Protein AF-A0A2A2EI12-F1 (afdb_monomer_lite)

InterPro domains:
  IPR001387 Cro/C1-type, helix-turn-helix domain [PF01381] (3-61)
  IPR001387 Cro/C1-type, helix-turn-helix domain [PS50943] (1-61)
  IPR001387 Cro/C1-type, helix-turn-helix domain [SM00530] (1-61)
  IPR001387 Cro/C1-type, helix-turn-helix domain [cd00093] (2-61)
  IPR010982 Lambda repressor-like, DNA-binding domain superfamily [G3DSA:1.10.260.40] (1-62)
  IPR010982 Lambda repressor-like, DNA-binding domain superfamily [SSF47413] (3-66)

Secondary structure (DSSP, 8-state):
-HHHHHHTT--HHHHHHHTT--HHHHHHHHHTEEETTEE----HHHHHHHHHHHT--HHHHS-SSPP-TT--

Structure (mmCIF, N/CA/C/O backbone):
data_AF-A0A2A2EI12-F1
#
_entry.id   AF-A0A2A2EI12-F1
#
loop_
_atom_site.group_PDB
_atom_site.id
_atom_site.type_symbol
_atom_site.label_atom_id
_atom_site.label_alt_id
_atom_site.label_comp_id
_atom_site.label_asym_id
_atom_site.label_entity_id
_atom_site.label_seq_id
_atom_site.pdbx_PDB_ins_code
_atom_site.Cartn_x
_atom_site.Cartn_y
_atom_site.Cartn_z
_atom_site.occupancy
_atom_site.B_iso_or_equiv
_atom_site.auth_seq_id
_atom_site.auth_comp_id
_atom_site.auth_asym_id
_atom_site.auth_atom_id
_atom_site.pdbx_PDB_model_num
ATOM 1 N N . MET A 1 1 ? -3.030 0.825 -5.382 1.00 93.88 1 MET A N 1
ATOM 2 C CA . MET A 1 1 ? -3.663 0.747 -4.036 1.00 93.88 1 MET A CA 1
ATOM 3 C C . MET A 1 1 ? -4.548 1.955 -3.707 1.00 93.88 1 MET A C 1
ATOM 5 O O . MET A 1 1 ? -5.735 1.751 -3.471 1.00 93.88 1 MET A O 1
ATOM 9 N N . GLN A 1 2 ? -4.035 3.198 -3.750 1.00 96.50 2 GLN A N 1
ATOM 10 C CA . GLN A 1 2 ? -4.772 4.419 -3.355 1.00 96.50 2 GLN A CA 1
ATOM 11 C C . GLN A 1 2 ? -6.180 4.525 -3.952 1.00 96.50 2 GLN A C 1
ATOM 13 O O . GLN A 1 2 ? -7.137 4.734 -3.215 1.00 96.50 2 GLN A O 1
ATOM 18 N N . ARG A 1 3 ? -6.317 4.318 -5.269 1.00 95.62 3 ARG A N 1
ATOM 19 C CA . ARG A 1 3 ? -7.605 4.372 -5.983 1.00 95.62 3 ARG A CA 1
ATOM 20 C C . ARG A 1 3 ? -8.674 3.451 -5.378 1.00 95.62 3 ARG A C 1
ATOM 22 O O . ARG A 1 3 ? -9.841 3.821 -5.303 1.00 95.62 3 ARG A O 1
ATOM 29 N N . PHE A 1 4 ? -8.298 2.242 -4.967 1.00 97.31 4 PHE A N 1
ATOM 30 C CA . PHE A 1 4 ? -9.231 1.283 -4.371 1.00 97.31 4 PHE A CA 1
ATOM 31 C C . PHE A 1 4 ? -9.622 1.692 -2.954 1.00 97.31 4 PHE A C 1
ATOM 33 O O . PHE A 1 4 ? -10.798 1.641 -2.600 1.00 97.31 4 PHE A O 1
ATOM 40 N N . ARG A 1 5 ? -8.645 2.166 -2.175 1.00 97.62 5 ARG A N 1
ATOM 41 C CA . ARG A 1 5 ? -8.868 2.689 -0.827 1.00 97.62 5 ARG A CA 1
ATOM 42 C C . ARG A 1 5 ? -9.813 3.895 -0.836 1.00 97.62 5 ARG A C 1
ATOM 44 O O . ARG A 1 5 ? -10.766 3.918 -0.059 1.00 97.62 5 ARG A O 1
ATOM 51 N N . THR A 1 6 ? -9.572 4.882 -1.703 1.00 97.75 6 THR A N 1
ATOM 52 C CA . THR A 1 6 ? -10.388 6.106 -1.778 1.00 97.75 6 THR A CA 1
ATOM 53 C C . THR A 1 6 ? -11.811 5.813 -2.233 1.00 97.75 6 THR A C 1
ATOM 55 O O . THR A 1 6 ? -12.743 6.340 -1.640 1.00 97.75 6 THR A O 1
ATOM 58 N N . ARG A 1 7 ? -12.007 4.898 -3.191 1.00 97.50 7 ARG A N 1
ATOM 59 C CA . ARG A 1 7 ? -13.343 4.442 -3.616 1.00 97.50 7 ARG A CA 1
ATOM 60 C C . ARG A 1 7 ? -14.162 3.818 -2.479 1.00 97.50 7 ARG A C 1
ATOM 62 O O . ARG A 1 7 ? -15.385 3.867 -2.518 1.00 97.50 7 ARG A O 1
ATOM 69 N N . LYS A 1 8 ? -13.499 3.239 -1.475 1.00 96.75 8 LYS A N 1
ATOM 70 C CA . LYS A 1 8 ? -14.131 2.676 -0.274 1.00 96.75 8 LYS A CA 1
ATOM 71 C C . LYS A 1 8 ? -14.204 3.649 0.910 1.00 96.75 8 LYS A C 1
ATOM 73 O O . LYS A 1 8 ? -14.635 3.239 1.981 1.00 96.75 8 LYS A O 1
ATOM 78 N N . ASN A 1 9 ? -13.771 4.903 0.754 1.00 97.75 9 ASN A N 1
ATOM 79 C CA . ASN A 1 9 ? -13.680 5.890 1.839 1.00 97.75 9 ASN A CA 1
ATOM 80 C C . ASN A 1 9 ? -12.875 5.402 3.062 1.00 97.75 9 ASN A C 1
ATOM 82 O O . ASN A 1 9 ? -13.158 5.773 4.199 1.00 97.75 9 ASN A O 1
ATOM 86 N N . LEU A 1 10 ? -11.852 4.569 2.839 1.00 97.94 10 LEU A N 1
ATOM 87 C CA . LEU A 1 10 ? -11.001 4.053 3.913 1.00 97.94 10 LEU A CA 1
ATOM 88 C C . LEU A 1 10 ? -9.794 4.970 4.146 1.00 97.94 10 LEU A C 1
ATOM 90 O O . LEU A 1 10 ? -9.171 5.465 3.202 1.00 97.94 10 LEU A O 1
ATOM 94 N N . SER A 1 11 ? -9.409 5.167 5.407 1.00 98.50 11 SER A N 1
ATOM 95 C CA . SER A 1 11 ? -8.139 5.818 5.744 1.00 98.50 11 SE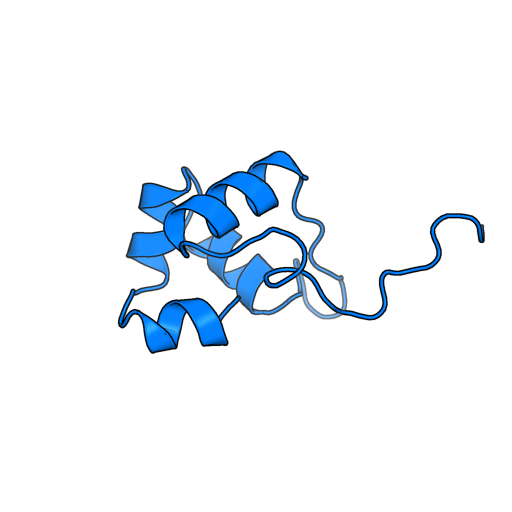R A CA 1
ATOM 96 C C . SER A 1 11 ? -6.962 4.859 5.525 1.00 98.50 11 SER A C 1
ATOM 98 O O . SER A 1 11 ? -7.129 3.639 5.490 1.00 98.50 11 SER A O 1
ATOM 100 N N . GLN A 1 12 ? -5.749 5.400 5.374 1.00 98.50 12 GLN A N 1
ATOM 101 C CA . GLN A 1 12 ? -4.537 4.570 5.294 1.00 98.50 12 GLN A CA 1
ATOM 102 C C . GLN A 1 12 ? -4.322 3.758 6.575 1.00 98.50 12 GLN A C 1
ATOM 104 O O . GLN A 1 12 ? -3.904 2.608 6.520 1.00 98.50 12 GLN A O 1
ATOM 109 N N . GLU A 1 13 ? -4.630 4.357 7.725 1.00 98.62 13 GLU A N 1
ATOM 110 C CA . GLU A 1 13 ? -4.537 3.703 9.028 1.00 98.62 13 GLU A CA 1
ATOM 111 C C . GLU A 1 13 ? -5.507 2.529 9.149 1.00 98.62 13 GLU A C 1
ATOM 113 O O . GLU A 1 13 ? -5.108 1.462 9.607 1.00 98.62 13 GLU A O 1
ATOM 118 N N . ARG A 1 14 ? -6.740 2.686 8.650 1.00 98.50 14 ARG A N 1
ATOM 119 C CA . ARG A 1 14 ? -7.734 1.612 8.655 1.00 98.50 14 ARG A CA 1
ATOM 120 C C . ARG A 1 14 ? -7.292 0.423 7.807 1.00 98.50 14 ARG A C 1
ATOM 122 O O . ARG A 1 14 ? -7.333 -0.702 8.286 1.00 98.50 14 ARG A O 1
ATOM 129 N N . VAL A 1 15 ? -6.827 0.666 6.578 1.00 98.56 15 VAL A N 1
ATOM 130 C CA . VAL A 1 15 ? -6.351 -0.426 5.710 1.00 98.56 15 VAL A CA 1
ATOM 131 C C . VAL A 1 15 ? -5.129 -1.112 6.307 1.00 98.56 15 VAL A C 1
ATOM 133 O O . VAL A 1 15 ? -5.035 -2.333 6.265 1.00 98.56 15 VAL A O 1
ATOM 136 N N . ALA A 1 16 ? -4.203 -0.341 6.881 1.00 98.56 16 ALA A N 1
ATOM 137 C CA . ALA A 1 16 ? -3.020 -0.894 7.519 1.00 98.56 16 ALA A CA 1
ATOM 138 C C . ALA A 1 16 ? -3.387 -1.803 8.699 1.00 98.56 16 ALA A C 1
ATOM 140 O O . ALA A 1 16 ? -2.923 -2.938 8.743 1.00 98.56 16 ALA A O 1
ATOM 141 N N . ASN A 1 17 ? -4.254 -1.338 9.604 1.00 98.62 17 ASN A N 1
ATOM 142 C CA . ASN A 1 17 ? -4.699 -2.116 10.757 1.00 98.62 17 ASN A CA 1
ATOM 143 C C . ASN A 1 17 ? -5.382 -3.425 10.330 1.00 98.62 17 ASN A C 1
ATOM 145 O O . ASN A 1 17 ? -4.948 -4.496 10.751 1.00 98.62 17 ASN A O 1
ATOM 149 N N . ASP A 1 18 ? -6.356 -3.344 9.418 1.00 98.56 18 ASP A N 1
ATOM 150 C CA . ASP A 1 18 ? -7.106 -4.510 8.938 1.00 98.56 18 ASP A CA 1
ATOM 151 C C . ASP A 1 18 ? -6.213 -5.500 8.155 1.00 98.56 18 ASP A C 1
ATOM 153 O O . ASP A 1 18 ? -6.483 -6.700 8.133 1.00 98.56 18 ASP A O 1
ATOM 157 N N . ALA A 1 19 ? -5.129 -5.023 7.528 1.00 98.38 19 ALA A N 1
ATOM 158 C CA . ALA A 1 19 ? -4.154 -5.854 6.813 1.00 98.38 19 ALA A CA 1
ATOM 159 C C . ALA A 1 19 ? -2.999 -6.364 7.701 1.00 98.38 19 ALA A C 1
ATOM 161 O O . ALA A 1 19 ? -2.105 -7.050 7.201 1.00 98.38 19 ALA A O 1
ATOM 162 N N . GLY A 1 20 ? -2.972 -6.020 8.994 1.00 98.44 20 GLY A N 1
ATOM 163 C CA . GLY A 1 20 ? -1.885 -6.391 9.906 1.00 98.44 20 GLY A CA 1
ATOM 164 C C . GLY A 1 20 ? -0.553 -5.683 9.613 1.00 98.44 20 GLY A C 1
ATOM 165 O O . GLY A 1 20 ? 0.516 -6.260 9.802 1.00 98.44 20 GLY A O 1
ATOM 166 N N . LEU A 1 21 ? -0.603 -4.442 9.123 1.00 98.44 21 LEU A N 1
ATOM 167 C CA . LEU A 1 21 ? 0.542 -3.609 8.751 1.00 98.44 21 LEU A CA 1
ATOM 168 C C . LEU A 1 21 ? 0.620 -2.348 9.620 1.00 98.44 21 LEU A C 1
ATOM 170 O O . LEU A 1 21 ? -0.380 -1.845 10.129 1.00 98.44 21 LEU A O 1
ATOM 174 N N . SER A 1 22 ? 1.811 -1.752 9.710 1.00 98.44 22 SER A N 1
ATOM 175 C CA . SER A 1 22 ? 1.919 -0.375 10.200 1.00 98.44 22 SER A CA 1
ATOM 176 C C . SER A 1 22 ? 1.382 0.613 9.154 1.00 98.44 22 SER A C 1
ATOM 178 O O . SER A 1 22 ? 1.531 0.392 7.945 1.00 98.44 22 SER A O 1
ATOM 180 N N . ARG A 1 23 ? 0.831 1.755 9.596 1.00 98.19 23 ARG A N 1
ATOM 181 C CA . ARG A 1 23 ? 0.393 2.834 8.688 1.00 98.19 23 ARG A CA 1
ATOM 182 C C . ARG A 1 23 ? 1.520 3.290 7.755 1.00 98.19 23 ARG A C 1
ATOM 184 O O . ARG A 1 23 ? 1.278 3.511 6.573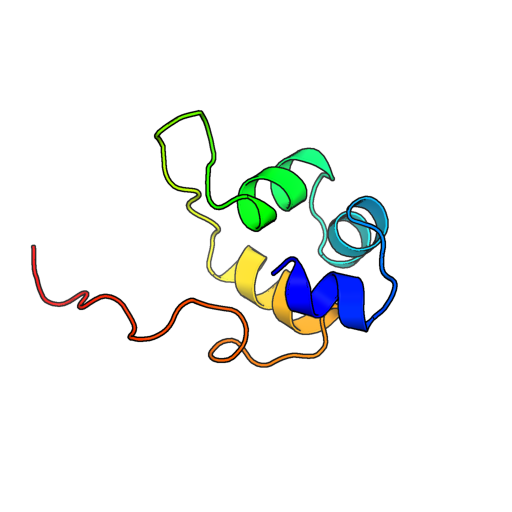 1.00 98.19 23 ARG A O 1
ATOM 191 N N . ASN A 1 24 ? 2.749 3.395 8.269 1.00 98.00 24 ASN A N 1
ATOM 192 C CA . ASN A 1 24 ? 3.929 3.791 7.493 1.00 98.00 24 ASN A CA 1
ATOM 193 C C . ASN A 1 24 ? 4.263 2.766 6.395 1.00 98.00 24 ASN A C 1
ATOM 195 O O . ASN A 1 24 ? 4.533 3.133 5.255 1.00 98.00 24 ASN A O 1
ATOM 199 N N . THR A 1 25 ? 4.194 1.470 6.713 1.00 98.00 25 THR A N 1
ATOM 200 C CA . THR A 1 25 ? 4.402 0.388 5.739 1.00 98.00 25 THR A CA 1
ATOM 201 C C . THR A 1 25 ? 3.373 0.465 4.613 1.00 98.00 25 THR A C 1
ATOM 203 O O . THR A 1 25 ? 3.744 0.461 3.440 1.00 98.00 25 THR A O 1
ATOM 206 N N . TYR A 1 26 ? 2.090 0.602 4.958 1.00 98.25 26 TYR A N 1
ATOM 207 C CA . TYR A 1 26 ? 1.028 0.745 3.965 1.00 98.25 26 TYR A CA 1
ATOM 208 C C . TYR A 1 26 ? 1.188 2.025 3.125 1.00 98.25 26 TYR A C 1
ATOM 210 O O . TYR A 1 26 ? 1.046 1.979 1.907 1.00 98.25 26 TYR A O 1
ATOM 218 N N . GLN A 1 27 ? 1.564 3.151 3.739 1.00 98.00 27 GLN A N 1
ATOM 219 C CA . GLN A 1 27 ? 1.836 4.408 3.033 1.00 98.00 27 GLN A CA 1
ATOM 220 C C . GLN A 1 27 ? 2.947 4.255 1.981 1.00 98.00 27 GLN A C 1
ATOM 222 O O . GLN A 1 27 ? 2.803 4.756 0.867 1.00 98.00 27 GLN A O 1
ATOM 227 N N . LYS A 1 28 ? 4.035 3.542 2.304 1.00 97.62 28 LYS A N 1
ATOM 228 C CA . LYS A 1 28 ? 5.128 3.246 1.362 1.00 97.62 28 LYS A CA 1
ATOM 229 C C . LYS A 1 28 ? 4.661 2.385 0.189 1.00 97.62 28 LYS A C 1
ATOM 231 O O . LYS A 1 28 ? 4.972 2.690 -0.959 1.00 97.62 28 LYS A O 1
ATOM 236 N N . PHE A 1 29 ? 3.860 1.353 0.459 1.00 96.75 29 PHE A N 1
ATOM 237 C CA . PHE A 1 29 ? 3.265 0.530 -0.599 1.00 96.75 29 PHE A CA 1
ATOM 238 C C . PHE A 1 29 ? 2.302 1.327 -1.479 1.00 96.75 29 PHE A C 1
ATOM 240 O O . PHE A 1 29 ? 2.324 1.180 -2.696 1.00 96.75 29 PHE A O 1
ATOM 247 N N . GLU A 1 30 ? 1.497 2.212 -0.888 1.00 95.94 30 GLU A N 1
ATOM 248 C CA . GLU A 1 30 ? 0.580 3.074 -1.634 1.00 95.94 30 GLU A CA 1
ATOM 249 C C . GLU A 1 30 ? 1.329 4.075 -2.527 1.00 95.94 30 GLU A C 1
ATOM 251 O O . GLU A 1 30 ? 0.881 4.323 -3.645 1.00 95.94 30 GLU A O 1
ATOM 256 N N . LYS A 1 31 ? 2.479 4.590 -2.068 1.00 95.31 31 LYS A N 1
ATOM 257 C CA . LYS A 1 31 ? 3.376 5.459 -2.846 1.00 95.31 31 LYS A CA 1
ATOM 258 C C . LYS A 1 31 ? 4.152 4.703 -3.937 1.00 95.31 31 LYS A C 1
ATOM 260 O O . LYS A 1 31 ? 4.562 5.314 -4.916 1.00 95.31 31 LYS A O 1
ATOM 265 N N . GLY A 1 32 ? 4.367 3.399 -3.764 1.00 95.00 32 GLY A N 1
ATOM 266 C CA . GLY A 1 32 ? 5.211 2.587 -4.646 1.00 95.00 32 GLY A CA 1
ATOM 267 C C . GLY A 1 32 ? 6.713 2.698 -4.357 1.00 95.00 32 GLY A C 1
ATOM 268 O O . GLY A 1 32 ? 7.515 2.143 -5.101 1.00 95.00 32 GLY A O 1
ATOM 269 N N . GLU A 1 33 ? 7.106 3.354 -3.263 1.00 96.06 33 GLU A N 1
ATOM 270 C CA . GLU A 1 33 ? 8.507 3.569 -2.882 1.00 96.06 33 GLU A CA 1
ATOM 271 C C . GLU A 1 33 ? 8.744 3.199 -1.413 1.00 96.06 33 GLU A C 1
ATOM 273 O O . GLU A 1 33 ? 8.004 3.620 -0.520 1.00 96.06 33 GLU A O 1
ATOM 278 N N . SER A 1 34 ? 9.811 2.446 -1.139 1.00 93.25 34 SER A N 1
ATOM 279 C CA . SER A 1 34 ? 10.244 2.139 0.233 1.00 93.25 34 SER A CA 1
ATOM 280 C C . SER A 1 34 ? 11.084 3.271 0.842 1.00 93.25 34 SER A C 1
ATOM 282 O O . SER A 1 34 ? 10.991 3.543 2.049 1.00 93.25 34 SER A O 1
ATOM 284 N N . MET A 1 35 ? 11.864 3.938 -0.008 1.00 93.31 35 MET A N 1
ATOM 285 C CA . MET A 1 35 ? 12.677 5.138 0.209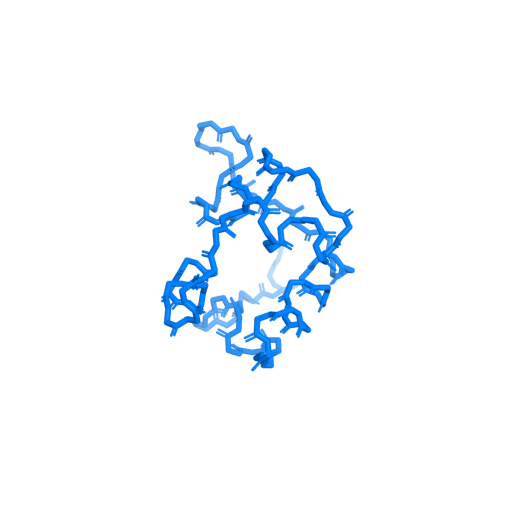 1.00 93.31 35 MET A CA 1
ATOM 286 C C . MET A 1 35 ? 12.722 5.916 -1.122 1.00 93.31 35 MET A C 1
ATOM 288 O O . MET A 1 35 ? 12.411 5.321 -2.154 1.00 93.31 35 MET A O 1
ATOM 292 N N . PRO A 1 36 ? 13.084 7.214 -1.143 1.00 93.62 36 PRO A N 1
ATOM 293 C CA . PRO A 1 36 ? 13.158 7.980 -2.390 1.00 93.62 36 PRO A CA 1
ATOM 294 C C . PRO A 1 36 ? 13.998 7.264 -3.458 1.00 93.62 36 PRO A C 1
ATOM 296 O O . PRO A 1 36 ? 15.138 6.887 -3.191 1.00 93.62 36 PRO A O 1
ATOM 299 N N . GLY A 1 37 ? 13.417 7.030 -4.639 1.00 94.12 37 GLY A N 1
ATOM 300 C CA . GLY A 1 37 ? 14.086 6.338 -5.746 1.00 94.12 37 GLY A CA 1
ATOM 301 C C . GLY A 1 37 ? 14.253 4.824 -5.571 1.00 94.12 37 GLY A C 1
ATOM 302 O O . GLY A 1 37 ? 14.777 4.169 -6.465 1.00 94.12 37 GLY A O 1
ATOM 303 N N . THR A 1 38 ? 13.806 4.246 -4.452 1.00 95.50 38 THR A N 1
ATOM 304 C CA . THR A 1 38 ? 13.832 2.796 -4.222 1.00 95.50 38 THR A CA 1
ATOM 305 C C . THR A 1 38 ? 12.412 2.238 -4.291 1.00 95.50 38 THR A C 1
ATOM 307 O O . THR A 1 38 ? 11.595 2.570 -3.419 1.00 95.50 38 THR A O 1
ATOM 310 N N . PRO A 1 39 ? 12.099 1.361 -5.263 1.00 93.62 39 PRO A N 1
ATOM 311 C CA . PRO A 1 39 ? 10.784 0.743 -5.363 1.00 93.62 39 PRO A CA 1
ATOM 312 C C . PRO A 1 39 ? 10.353 0.064 -4.060 1.00 93.62 39 PRO A C 1
ATOM 314 O O . PRO A 1 39 ? 11.158 -0.480 -3.296 1.00 93.62 39 PRO A O 1
ATOM 317 N N . ALA A 1 40 ? 9.056 0.108 -3.778 1.00 94.38 40 ALA A N 1
ATOM 318 C CA . ALA A 1 40 ? 8.478 -0.718 -2.734 1.00 94.38 40 ALA A CA 1
ATOM 319 C C . ALA A 1 40 ? 8.511 -2.195 -3.159 1.00 94.38 40 ALA A C 1
ATOM 321 O O . ALA A 1 40 ? 8.134 -2.528 -4.278 1.00 94.38 40 ALA A O 1
ATOM 322 N N . ASN A 1 41 ? 8.899 -3.080 -2.238 1.00 93.69 41 ASN A N 1
ATOM 323 C CA . ASN A 1 41 ? 8.886 -4.528 -2.449 1.00 93.69 41 ASN A CA 1
ATOM 324 C C . ASN A 1 41 ? 8.008 -5.215 -1.382 1.00 93.69 41 ASN A C 1
ATOM 326 O O . ASN A 1 41 ? 8.526 -5.711 -0.376 1.00 93.69 41 ASN A O 1
ATOM 330 N N . PRO A 1 42 ? 6.669 -5.152 -1.507 1.00 95.31 42 PRO A N 1
ATOM 331 C CA . PRO A 1 42 ? 5.774 -5.869 -0.607 1.00 95.31 42 PRO A CA 1
ATOM 332 C C . PRO A 1 42 ? 5.902 -7.383 -0.815 1.00 95.31 42 PRO A C 1
ATOM 334 O O . PRO A 1 42 ? 5.957 -7.864 -1.942 1.00 95.31 42 PRO A O 1
ATOM 337 N N . SER A 1 43 ? 5.871 -8.156 0.273 1.00 96.44 43 SER A N 1
ATOM 338 C CA . SER A 1 43 ? 5.738 -9.612 0.163 1.00 96.44 43 SER A CA 1
ATOM 339 C C . SER A 1 43 ? 4.382 -9.986 -0.446 1.00 96.44 43 SER A C 1
ATOM 341 O O . SER A 1 43 ? 3.398 -9.263 -0.263 1.00 96.44 43 SER A O 1
ATOM 343 N N . LEU A 1 44 ? 4.287 -11.161 -1.081 1.00 95.69 44 LEU A N 1
ATOM 344 C CA . LEU A 1 44 ? 3.006 -11.683 -1.580 1.00 95.69 44 LEU A CA 1
ATOM 345 C C . LEU A 1 44 ? 1.936 -11.710 -0.476 1.00 95.69 44 LEU A C 1
ATOM 347 O O . LEU A 1 44 ? 0.791 -11.340 -0.712 1.00 95.69 44 LEU A O 1
ATOM 351 N N . ARG A 1 45 ? 2.322 -12.062 0.759 1.00 98.06 45 ARG A N 1
ATOM 352 C CA . ARG A 1 45 ? 1.435 -12.022 1.931 1.00 98.06 45 ARG A CA 1
ATOM 353 C C . ARG A 1 45 ? 0.842 -10.632 2.167 1.00 98.06 45 ARG A C 1
ATOM 355 O O . ARG A 1 45 ? -0.358 -10.529 2.402 1.00 98.06 45 ARG A O 1
ATOM 362 N N . ASN A 1 46 ? 1.654 -9.578 2.090 1.00 98.00 46 ASN A N 1
ATOM 363 C CA . ASN A 1 46 ? 1.175 -8.206 2.267 1.00 98.00 46 ASN A CA 1
ATOM 364 C C . ASN A 1 46 ? 0.219 -7.805 1.141 1.00 98.00 46 ASN A C 1
ATOM 366 O O . ASN A 1 46 ? -0.804 -7.181 1.406 1.00 98.00 46 ASN A O 1
ATOM 370 N N . VAL A 1 47 ? 0.528 -8.186 -0.103 1.00 97.25 47 VAL A N 1
ATOM 371 C CA . VAL A 1 47 ? -0.349 -7.919 -1.252 1.00 97.25 47 VAL A CA 1
ATOM 372 C C . VAL A 1 47 ? -1.698 -8.624 -1.073 1.00 97.25 47 VAL A C 1
ATOM 374 O O . VAL A 1 47 ? -2.731 -7.977 -1.217 1.00 97.25 47 VAL A O 1
ATOM 377 N N . MET A 1 48 ? -1.705 -9.902 -0.674 1.00 98.31 48 MET A N 1
ATOM 378 C CA . MET A 1 48 ? -2.933 -10.661 -0.397 1.00 98.31 48 MET A CA 1
ATOM 379 C C . MET A 1 48 ? -3.767 -10.042 0.729 1.00 98.31 48 MET A C 1
ATOM 381 O O . MET A 1 48 ? -4.972 -9.865 0.568 1.00 98.31 48 MET A O 1
ATOM 385 N N . ALA A 1 49 ? -3.137 -9.659 1.844 1.00 98.56 49 ALA A N 1
ATOM 386 C CA . ALA A 1 49 ? -3.839 -9.025 2.958 1.00 98.56 49 ALA A CA 1
ATOM 387 C C . ALA A 1 49 ? -4.490 -7.695 2.539 1.00 98.56 49 ALA A C 1
ATOM 389 O O . ALA A 1 49 ? -5.657 -7.444 2.834 1.00 98.56 49 ALA A O 1
ATOM 390 N N . ILE A 1 50 ? -3.765 -6.860 1.787 1.00 98.38 50 ILE A N 1
ATOM 391 C CA . ILE A 1 50 ? -4.293 -5.589 1.278 1.00 98.38 50 ILE A CA 1
ATOM 392 C C . ILE A 1 50 ? -5.436 -5.830 0.283 1.00 98.38 50 ILE A C 1
ATOM 394 O O . ILE A 1 50 ? -6.450 -5.138 0.356 1.00 98.38 50 ILE A O 1
ATOM 398 N N . ALA A 1 51 ? -5.307 -6.807 -0.618 1.00 98.38 51 ALA A N 1
ATOM 399 C CA . ALA A 1 51 ? -6.351 -7.168 -1.579 1.00 98.38 51 ALA A CA 1
ATOM 400 C C . ALA A 1 51 ? -7.647 -7.589 -0.873 1.00 98.38 51 ALA A C 1
ATOM 402 O O . ALA A 1 51 ? -8.722 -7.093 -1.214 1.00 98.38 51 ALA A O 1
ATOM 403 N N . GLN A 1 52 ? -7.535 -8.407 0.178 1.00 98.38 52 GLN A N 1
ATOM 404 C CA . GLN A 1 52 ? -8.667 -8.840 0.994 1.00 98.38 52 GLN A CA 1
ATOM 405 C C . GLN A 1 52 ? -9.390 -7.653 1.650 1.00 98.38 52 GLN A C 1
ATOM 407 O O . GLN A 1 52 ? -10.608 -7.532 1.524 1.00 98.38 52 GLN A O 1
ATOM 412 N N . VAL A 1 53 ? -8.659 -6.731 2.287 1.00 98.31 53 VAL A N 1
ATOM 413 C CA . VAL A 1 53 ? -9.250 -5.525 2.906 1.00 98.31 53 VAL A CA 1
ATOM 414 C C . VAL A 1 53 ? -9.902 -4.624 1.854 1.00 98.31 53 VAL A C 1
ATOM 416 O O . VAL A 1 53 ? -11.023 -4.124 2.009 1.00 98.31 53 VAL A O 1
ATOM 419 N N . LEU A 1 54 ? -9.220 -4.432 0.727 1.00 98.06 54 LEU A N 1
ATOM 420 C CA . LEU A 1 54 ? -9.714 -3.616 -0.375 1.00 98.06 54 LEU A CA 1
ATOM 421 C C . LEU A 1 54 ? -10.794 -4.320 -1.201 1.00 98.06 5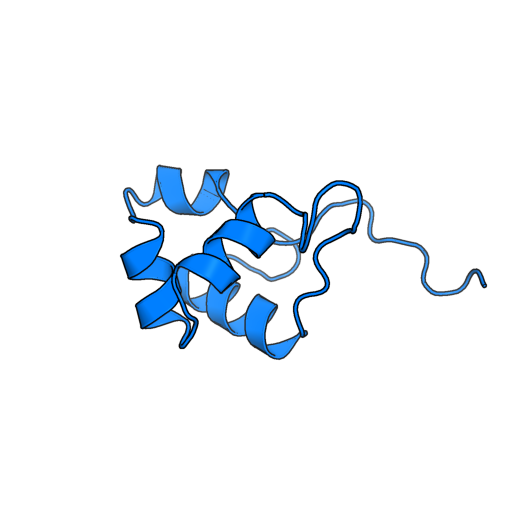4 LEU A C 1
ATOM 423 O O . LEU A 1 54 ? -11.439 -3.647 -2.000 1.00 98.06 54 LEU A O 1
ATOM 427 N N . GLY A 1 55 ? -11.098 -5.595 -0.937 1.00 97.81 55 GLY A N 1
ATOM 428 C CA . GLY A 1 55 ? -12.109 -6.391 -1.637 1.00 97.81 55 GLY A CA 1
ATOM 429 C C . GLY A 1 55 ? -11.910 -6.374 -3.149 1.00 97.81 55 GLY A C 1
ATOM 430 O O . GLY A 1 55 ? -12.857 -6.096 -3.880 1.00 97.81 55 GLY A O 1
ATOM 431 N N . VAL A 1 56 ? -10.665 -6.568 -3.575 1.00 97.88 56 VAL A N 1
ATOM 432 C CA . VAL A 1 56 ? -10.252 -6.657 -4.978 1.00 97.88 56 VAL A CA 1
ATOM 433 C C . VAL A 1 56 ? -9.412 -7.905 -5.171 1.00 97.88 56 VAL A C 1
ATOM 435 O O . VAL A 1 56 ? -8.864 -8.457 -4.216 1.00 97.88 56 VAL A O 1
ATOM 438 N N . THR A 1 57 ? -9.310 -8.345 -6.412 1.00 97.00 57 THR A N 1
ATOM 439 C CA . THR A 1 57 ? -8.416 -9.430 -6.811 1.00 97.00 57 THR A CA 1
ATOM 440 C C . THR A 1 57 ? -6.948 -8.981 -6.795 1.00 97.00 57 THR A C 1
ATOM 442 O O . THR A 1 57 ? -6.632 -7.790 -6.689 1.00 97.00 57 THR A O 1
ATOM 445 N N . LEU A 1 58 ? -6.019 -9.941 -6.877 1.00 94.81 58 LEU A N 1
ATOM 446 C CA . LEU A 1 58 ? -4.590 -9.625 -6.952 1.00 94.81 58 LEU A CA 1
ATOM 447 C C . LEU A 1 58 ? -4.244 -8.909 -8.261 1.00 94.81 58 LEU A C 1
ATOM 449 O O . LEU A 1 58 ? -3.474 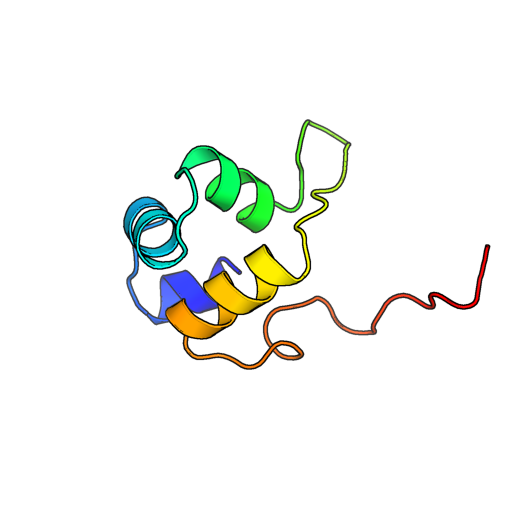-7.954 -8.220 1.00 94.81 58 LEU A O 1
ATOM 453 N N . ASP A 1 59 ? -4.830 -9.329 -9.384 1.00 93.62 59 ASP A N 1
ATOM 454 C CA . ASP A 1 59 ? -4.619 -8.744 -10.712 1.00 93.62 59 ASP A CA 1
ATOM 455 C C . ASP A 1 59 ? -5.153 -7.312 -10.826 1.00 93.62 59 ASP A C 1
ATOM 457 O O . ASP A 1 59 ? -4.509 -6.477 -11.455 1.00 93.62 59 ASP A O 1
ATOM 461 N N . GLU A 1 60 ? -6.259 -6.986 -10.151 1.00 95.00 60 GLU A N 1
ATOM 462 C CA . GLU A 1 60 ? -6.723 -5.601 -10.035 1.00 95.00 60 GLU A CA 1
ATOM 463 C C . GLU A 1 60 ? -5.786 -4.743 -9.173 1.00 95.00 60 GLU A C 1
ATOM 465 O O . GLU A 1 60 ? -5.673 -3.533 -9.389 1.00 95.00 60 GLU A O 1
ATOM 470 N N . LEU A 1 61 ? -5.155 -5.335 -8.151 1.00 94.69 61 LEU A N 1
ATOM 471 C CA . LEU A 1 61 ? -4.355 -4.599 -7.173 1.00 94.69 61 LEU A CA 1
ATOM 472 C C . LEU A 1 61 ? -2.952 -4.247 -7.682 1.00 94.69 61 LEU A C 1
ATOM 474 O O . LEU A 1 61 ? -2.450 -3.164 -7.344 1.00 94.69 61 LEU A O 1
ATOM 478 N N . VAL A 1 62 ? -2.315 -5.157 -8.424 1.00 90.38 62 VAL A N 1
ATOM 479 C CA . VAL A 1 62 ? -0.941 -4.999 -8.927 1.00 90.38 62 VAL A CA 1
ATOM 480 C C . VAL A 1 62 ? -0.905 -4.316 -10.302 1.00 90.38 62 VAL A C 1
ATOM 482 O O . VAL A 1 62 ? -1.895 -4.340 -11.030 1.00 90.38 62 VAL A O 1
ATOM 485 N N . PRO A 1 63 ? 0.218 -3.678 -10.683 1.00 84.75 63 PRO A N 1
ATOM 486 C CA . PRO A 1 63 ? 0.353 -3.071 -12.003 1.00 84.75 63 PRO A CA 1
ATOM 487 C C . PRO A 1 63 ? 0.208 -4.094 -13.134 1.00 84.75 63 PRO A C 1
ATOM 489 O O . PRO A 1 63 ? 0.698 -5.219 -13.036 1.00 84.75 63 PRO A O 1
ATOM 492 N N . THR A 1 64 ? -0.415 -3.664 -14.230 1.00 85.81 64 THR A N 1
ATOM 493 C CA . THR A 1 64 ? -0.440 -4.385 -15.506 1.00 85.81 64 THR A CA 1
ATOM 494 C C . THR A 1 64 ? 0.201 -3.519 -16.605 1.00 85.81 64 THR A C 1
ATOM 496 O O . THR A 1 64 ? 0.076 -2.291 -16.549 1.00 85.81 64 THR A O 1
ATOM 499 N N . PRO A 1 65 ? 0.903 -4.115 -17.590 1.00 88.44 65 PRO A N 1
ATOM 500 C CA . PRO A 1 65 ? 1.189 -5.548 -17.717 1.00 88.44 65 PRO A CA 1
ATOM 501 C C . PRO A 1 65 ? 2.105 -6.053 -16.594 1.00 88.44 65 PRO A C 1
ATOM 503 O O . PRO A 1 65 ? 2.831 -5.276 -15.974 1.00 88.44 65 PRO A O 1
ATOM 506 N N . TRP A 1 66 ? 2.025 -7.351 -16.293 1.00 86.06 66 TRP A N 1
ATOM 507 C CA . TRP A 1 66 ? 2.913 -7.946 -15.298 1.00 86.06 66 TRP A CA 1
ATOM 508 C C . TRP A 1 66 ? 4.362 -7.857 -15.786 1.00 86.06 66 TRP A C 1
ATOM 510 O O . TRP A 1 66 ? 4.599 -8.001 -16.989 1.00 86.06 66 TRP A O 1
ATOM 520 N N . PRO A 1 67 ? 5.326 -7.611 -14.883 1.00 81.81 67 PRO A N 1
ATOM 521 C CA . PRO A 1 67 ? 6.729 -7.638 -15.259 1.00 81.81 67 PRO A CA 1
ATOM 522 C C . PRO A 1 67 ? 7.084 -9.025 -15.797 1.00 81.81 67 PRO A C 1
ATOM 524 O O . PRO A 1 67 ? 6.643 -10.040 -15.250 1.00 81.81 67 PRO A O 1
ATOM 527 N N . ASP A 1 68 ? 7.889 -9.065 -16.855 1.00 86.12 68 ASP A N 1
ATOM 528 C CA . ASP A 1 68 ? 8.455 -10.321 -17.328 1.00 86.12 68 ASP A CA 1
ATOM 529 C C . ASP A 1 68 ? 9.513 -10.795 -16.328 1.00 86.12 68 ASP A C 1
ATOM 531 O O . ASP A 1 68 ? 10.593 -10.219 -16.211 1.00 86.12 68 ASP A O 1
ATOM 535 N N . LEU A 1 69 ? 9.173 -11.836 -15.573 1.00 83.44 69 LEU A N 1
ATOM 536 C CA . LEU A 1 69 ? 10.061 -12.441 -14.584 1.00 83.44 69 LEU A CA 1
ATOM 537 C C . LEU A 1 69 ? 11.002 -13.490 -15.201 1.00 83.44 69 LEU A C 1
ATOM 539 O O . LEU A 1 69 ? 11.786 -14.100 -14.476 1.00 83.44 69 LEU A O 1
ATOM 543 N N . GLN A 1 70 ? 10.914 -13.733 -16.514 1.00 86.88 70 GLN A N 1
ATOM 544 C CA . GLN A 1 70 ? 11.793 -14.655 -17.238 1.00 86.88 70 GLN A CA 1
ATOM 545 C C . GLN A 1 70 ? 13.097 -13.973 -17.689 1.00 86.88 70 GLN A C 1
ATOM 547 O O . GLN A 1 70 ? 14.082 -14.660 -17.963 1.00 86.88 70 GLN A O 1
ATOM 552 N N . GLY A 1 71 ? 13.127 -12.635 -17.728 1.00 73.44 71 GLY A N 1
ATOM 553 C CA . GLY A 1 71 ? 14.316 -11.838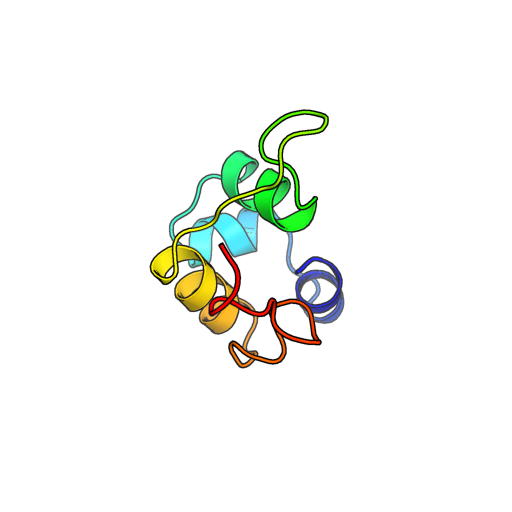 -18.025 1.00 73.44 71 GLY A CA 1
ATOM 554 C C . GLY A 1 71 ? 15.158 -11.568 -16.775 1.00 73.44 71 GLY A C 1
ATOM 555 O O . GLY A 1 71 ? 14.649 -11.046 -15.785 1.00 73.44 71 GLY A O 1
ATOM 556 N N . ARG A 1 72 ? 16.443 -11.938 -16.823 1.00 53.41 72 ARG A N 1
ATOM 557 C CA . ARG A 1 72 ? 17.462 -11.529 -15.840 1.00 53.41 72 ARG A CA 1
ATOM 558 C C . ARG A 1 72 ? 17.988 -10.133 -16.135 1.00 53.41 72 ARG A C 1
ATOM 560 O O . ARG A 1 72 ? 18.208 -9.853 -17.334 1.00 53.41 72 ARG A O 1
#

Organism: NCBI:txid1960969

Radius of gyration: 12.33 Å; chains: 1; bounding box: 32×23×29 Å

Foldseek 3Di:
DVVLCVVVVHDLCRLQVQLVHHSLLSVCVVVQHPDVVHGDDDDPSSLVSSCVSSVHDSVVSDDPPDDDPVDD

pLDDT: mean 94.58, std 6.84, range [53.41, 98.62]

Sequence (72 aa):
MQRFRTRKNLSQERVANDAGLSRNTYQKFEKGESMPGTPANPSLRNVMAIAQVLGVTLDELVPTPWPDLQGR